Protein AF-A0A7S1RHQ0-F1 (afdb_monomer)

Nearest PDB structures (foldseek):
  5xkt-assembly1_B  TM=9.855E-01  e=8.338E-08  Klebsiella pneumoniae subsp. rhinoscleromatis SB3432
  4hi0-assembly1_F  TM=8.959E-01  e=2.430E-05  Helicobacter pylori 26695
  5l3s-assembly3_E  TM=4.925E-01  e=1.334E+00  Saccharolobus solfataricus P2
  1ng1-assembly1_A  TM=5.548E-01  e=2.196E+00  Thermus aquaticus
  9fia-assembly1_BC  TM=3.293E-01  e=6.340E+00  Toxoplasma gondii

Sequence (131 aa):
AGALPRLVRQHSHGHENGHGHGHSHEHLEHPGLYAERANPLWATRDWTSRAFTVGIGGPVGSGKTALTLKLCRALRERYSLAVVTNDIFTREDAEFLTRNSALAPERIRAVETGGCPHAAIREDITGNLLA

Foldseek 3Di:
DDDDDDDDDDDDDDDDDDDDDDDPDPPPPDPDDPVPDDDPPPVPDDCVLDPDDDDQDDDPPPCSLVVLLVCLVVPVVPDPAAEEAEAAPDCVSLVVSCVSCSDPSVRYHYDHPHPCSVCCVPVNVVSVVVD

pLDDT: mean 75.48, std 20.55, range [28.09, 98.19]

Mean predicted aligned error: 13.95 Å

Radius of gyration: 21.76 Å; Cα contacts (8 Å, |Δi|>4): 94; chains: 1; bounding box: 43×37×70 Å

Organism: Alexandrium catenella (NCBI:txid2925)

Solvent-accessible surface area (backbone atoms only — not comparable to full-atom values): 9002 Å² total; per-residue (Å²): 139,91,81,81,83,83,89,72,82,81,83,82,84,85,78,90,77,86,83,92,77,92,68,88,72,80,80,69,94,55,99,69,62,77,89,75,51,79,76,73,72,67,92,79,58,61,62,86,88,44,72,93,82,83,88,85,82,78,67,91,89,71,46,60,66,61,50,51,38,54,49,34,62,77,38,54,89,82,42,98,71,70,47,78,35,80,27,48,89,56,56,61,66,41,50,50,36,42,77,66,59,32,56,64,62,94,36,52,42,68,40,72,41,39,97,44,62,67,40,41,72,68,79,49,44,61,66,72,73,76,102

InterPro domains:
  IPR003495 CobW/HypB/UreG, nucleotide-binding domain [PF02492] (53-129)
  IPR004400 Urease accessory protein UreG [PTHR31715] (17-129)
  IPR027417 P-loop containing nucleoside triphosphate hydrolase [G3DSA:3.40.50.300] (49-131)
  IPR027417 P-loop containing nucleoside triphosphate hydrolase [SSF52540] (42-128)

Structure (mmCIF, N/CA/C/O backbone):
data_AF-A0A7S1RHQ0-F1
#
_entry.id   AF-A0A7S1RHQ0-F1
#
loop_
_atom_site.group_PDB
_atom_site.id
_atom_site.type_symbol
_atom_site.label_atom_id
_atom_site.label_alt_id
_atom_site.label_comp_id
_atom_site.label_asym_id
_atom_site.label_entity_id
_atom_site.label_seq_id
_atom_site.pdbx_PDB_ins_code
_atom_site.Cartn_x
_atom_site.Cartn_y
_atom_site.Cartn_z
_atom_site.occupancy
_atom_site.B_iso_or_equiv
_atom_site.auth_seq_id
_atom_site.auth_comp_id
_atom_site.auth_asym_id
_atom_site.auth_atom_id
_atom_site.pdbx_PDB_model_num
ATOM 1 N N . ALA A 1 1 ? -19.102 -5.637 -57.693 1.00 39.53 1 ALA A N 1
ATOM 2 C CA . ALA A 1 1 ? -18.663 -4.253 -57.413 1.00 39.53 1 ALA A CA 1
ATOM 3 C C . ALA A 1 1 ? -18.143 -4.236 -55.977 1.00 39.53 1 ALA A C 1
ATOM 5 O O . ALA A 1 1 ? -18.941 -4.386 -55.073 1.00 39.53 1 ALA A O 1
ATOM 6 N N . GLY A 1 2 ? -16.848 -4.295 -55.678 1.00 39.03 2 GLY A N 1
ATOM 7 C CA . GLY A 1 2 ? -15.740 -3.566 -56.291 1.00 39.03 2 GLY A CA 1
ATOM 8 C C . GLY A 1 2 ? -15.489 -2.276 -55.503 1.00 39.03 2 GLY A C 1
ATOM 9 O O . GLY A 1 2 ? -15.680 -1.203 -56.059 1.00 39.03 2 GLY A O 1
ATOM 10 N N . ALA A 1 3 ? -15.151 -2.375 -54.211 1.00 39.56 3 ALA A N 1
ATOM 11 C CA . ALA A 1 3 ? -14.797 -1.227 -53.373 1.00 39.56 3 ALA A CA 1
ATOM 12 C C . ALA A 1 3 ? -13.297 -1.281 -53.039 1.00 39.56 3 ALA A C 1
ATOM 14 O O . ALA A 1 3 ? -12.809 -2.246 -52.458 1.00 39.56 3 ALA A O 1
ATOM 15 N N . LEU A 1 4 ? -12.583 -0.252 -53.491 1.00 45.22 4 LEU A N 1
ATOM 16 C CA . LEU A 1 4 ? -11.135 -0.057 -53.406 1.00 45.22 4 LEU A CA 1
ATOM 17 C C . LEU A 1 4 ? -10.677 0.200 -51.956 1.00 45.22 4 LEU A C 1
ATOM 19 O O . LEU A 1 4 ? -11.374 0.917 -51.234 1.00 45.22 4 LEU A O 1
ATOM 23 N N . PRO A 1 5 ? -9.489 -0.264 -51.529 1.00 42.00 5 PRO A N 1
ATOM 24 C CA . PRO A 1 5 ? -8.907 0.183 -50.272 1.00 42.00 5 PRO A CA 1
ATOM 25 C C . PRO A 1 5 ? -8.325 1.599 -50.419 1.00 42.00 5 PRO A C 1
ATOM 27 O O . PRO A 1 5 ? -7.592 1.910 -51.360 1.00 42.00 5 PRO A O 1
ATOM 30 N N . ARG A 1 6 ? -8.663 2.471 -49.462 1.00 42.38 6 ARG A N 1
ATOM 31 C CA . ARG A 1 6 ? -8.089 3.813 -49.293 1.00 42.38 6 ARG A CA 1
ATOM 32 C C . ARG A 1 6 ? -6.589 3.694 -49.007 1.00 42.38 6 ARG A C 1
ATOM 34 O O . ARG A 1 6 ? -6.194 3.151 -47.981 1.00 42.38 6 ARG A O 1
ATOM 41 N N . LEU A 1 7 ? -5.771 4.251 -49.893 1.00 39.12 7 LEU A N 1
ATOM 42 C CA . LEU A 1 7 ? -4.338 4.445 -49.695 1.00 39.12 7 LEU A CA 1
ATOM 43 C C . LEU A 1 7 ? -4.120 5.497 -48.591 1.00 39.12 7 LEU A C 1
ATOM 45 O O . LEU A 1 7 ? -4.378 6.681 -48.809 1.00 39.12 7 LEU A O 1
ATOM 49 N N . VAL A 1 8 ? -3.654 5.084 -47.411 1.00 39.97 8 VAL A N 1
ATOM 50 C CA . VAL A 1 8 ? -3.133 6.002 -46.386 1.00 39.97 8 VAL A CA 1
ATOM 51 C C . VAL A 1 8 ? -1.616 5.860 -46.382 1.00 39.97 8 VAL A C 1
ATOM 53 O O . VAL A 1 8 ? -1.082 4.769 -46.209 1.00 39.97 8 VAL A O 1
ATOM 56 N N . ARG A 1 9 ? -0.933 6.973 -46.658 1.00 34.66 9 ARG A N 1
ATOM 57 C CA . ARG A 1 9 ? 0.526 7.080 -46.748 1.00 34.66 9 ARG A CA 1
ATOM 58 C C . ARG A 1 9 ? 1.202 6.527 -45.490 1.00 34.66 9 ARG A C 1
ATOM 60 O O . ARG A 1 9 ? 1.000 7.054 -44.400 1.00 34.66 9 ARG A O 1
ATOM 67 N N . GLN A 1 10 ? 2.064 5.529 -45.670 1.00 35.94 10 GLN A N 1
ATOM 68 C CA . GLN A 1 10 ? 3.116 5.207 -44.711 1.00 35.94 10 GLN A CA 1
ATOM 69 C C . GLN A 1 10 ? 4.097 6.384 -44.663 1.00 35.94 10 GLN A C 1
ATOM 71 O O . GLN A 1 10 ? 4.700 6.737 -45.675 1.00 35.94 10 GLN A O 1
ATOM 76 N N . HIS A 1 11 ? 4.253 7.002 -43.494 1.00 36.81 11 HIS A N 1
ATOM 77 C CA . HIS A 1 11 ? 5.368 7.903 -43.231 1.00 36.81 11 HIS A CA 1
ATOM 78 C C . HIS A 1 11 ? 6.518 7.078 -42.648 1.00 36.81 11 HIS A C 1
ATOM 80 O O . HIS A 1 11 ? 6.552 6.788 -41.456 1.00 36.81 11 HIS A O 1
ATOM 86 N N . SER A 1 12 ? 7.443 6.664 -43.514 1.00 31.06 12 SER A N 1
ATOM 87 C CA . SER A 1 12 ? 8.720 6.077 -43.117 1.00 31.06 12 SER A CA 1
ATOM 88 C C . SER A 1 12 ? 9.682 7.198 -42.716 1.00 31.06 12 SER A C 1
ATOM 90 O O . SER A 1 12 ? 10.196 7.912 -43.579 1.00 31.06 12 SER A O 1
ATOM 92 N N . HIS A 1 13 ? 9.938 7.361 -41.419 1.00 39.03 13 HIS A N 1
ATOM 93 C CA . HIS A 1 13 ? 11.086 8.133 -40.949 1.00 39.03 13 HIS A CA 1
ATOM 94 C C . HIS A 1 13 ? 12.275 7.183 -40.803 1.00 39.03 13 HIS A C 1
ATOM 96 O O . HIS A 1 13 ? 12.376 6.439 -39.831 1.00 39.03 13 HIS A O 1
ATOM 102 N N . GLY A 1 14 ? 13.142 7.171 -41.817 1.00 28.09 14 GLY A N 1
ATOM 103 C CA . GLY A 1 14 ? 14.427 6.486 -41.762 1.00 28.09 14 GLY A CA 1
ATOM 104 C C . GLY A 1 14 ? 15.422 7.315 -40.957 1.00 28.09 14 GLY A C 1
ATOM 105 O O . GLY A 1 14 ? 15.815 8.394 -41.391 1.00 28.09 14 GLY A O 1
ATOM 106 N N . HIS A 1 15 ? 15.830 6.801 -39.801 1.00 38.41 15 HIS A N 1
ATOM 107 C CA . HIS A 1 15 ? 17.069 7.202 -39.148 1.00 38.41 15 HIS A CA 1
ATOM 108 C C . HIS A 1 15 ? 18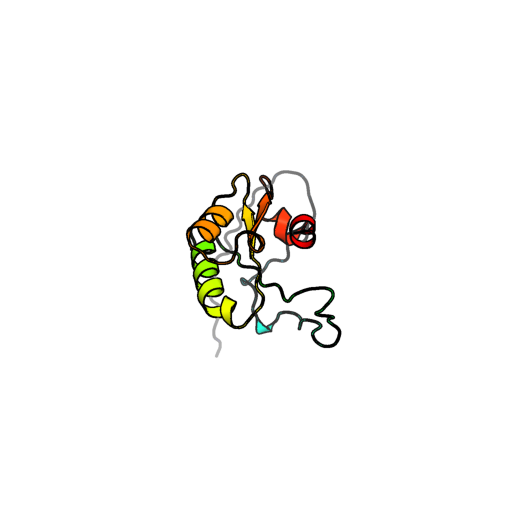.001 5.992 -39.151 1.00 38.41 15 HIS A C 1
ATOM 110 O O . HIS A 1 15 ? 17.870 5.082 -38.337 1.00 38.41 15 HIS A O 1
ATOM 116 N N . GLU A 1 16 ? 18.920 5.972 -40.114 1.00 38.72 16 GLU A N 1
ATOM 117 C CA . GLU A 1 16 ? 20.098 5.113 -40.069 1.00 38.72 16 GLU A CA 1
ATOM 118 C C . GLU A 1 16 ? 21.045 5.662 -39.000 1.00 38.72 16 GLU A C 1
ATOM 120 O O . GLU A 1 16 ? 21.452 6.817 -39.098 1.00 38.72 16 GLU A O 1
ATOM 125 N N . ASN A 1 17 ? 21.352 4.858 -37.976 1.00 36.62 17 ASN A N 1
ATOM 126 C CA . ASN A 1 17 ? 22.658 4.800 -37.307 1.00 36.62 17 ASN A CA 1
ATOM 127 C C . ASN A 1 17 ? 22.678 3.683 -36.242 1.00 36.62 17 ASN A C 1
ATOM 129 O O . ASN A 1 17 ? 21.970 3.760 -35.247 1.00 36.62 17 ASN A O 1
ATOM 133 N N . GLY A 1 18 ? 23.557 2.694 -36.447 1.00 41.47 18 GLY A N 1
ATOM 134 C CA . GLY A 1 18 ? 24.379 2.086 -35.390 1.00 41.47 18 GLY A CA 1
ATOM 135 C C . GLY A 1 18 ? 23.749 1.091 -34.401 1.00 41.47 18 GLY A C 1
ATOM 136 O O . GLY A 1 18 ? 23.117 1.484 -33.434 1.00 41.47 18 GLY A O 1
ATOM 137 N N . HIS A 1 19 ? 24.140 -0.180 -34.563 1.00 39.28 19 HIS A N 1
ATOM 138 C CA . HIS A 1 19 ? 24.199 -1.259 -33.556 1.00 39.28 19 HIS A CA 1
ATOM 139 C C . HIS A 1 19 ? 22.875 -1.908 -33.109 1.00 39.28 19 HIS A C 1
ATOM 141 O O . HIS A 1 19 ? 22.132 -1.417 -32.266 1.00 39.28 19 HIS A O 1
ATOM 147 N N . GLY A 1 20 ? 22.627 -3.099 -33.667 1.00 41.22 20 GLY A N 1
ATOM 148 C CA . GLY A 1 20 ? 21.494 -3.957 -33.341 1.00 41.22 20 GLY A CA 1
ATOM 149 C C . GLY A 1 20 ? 21.578 -4.547 -31.935 1.00 41.22 20 GLY A C 1
ATOM 150 O O . GLY A 1 20 ? 22.358 -5.463 -31.679 1.00 41.22 20 GLY A O 1
ATOM 151 N N . HIS A 1 21 ? 20.693 -4.078 -31.061 1.00 43.09 21 HIS A N 1
ATOM 152 C CA . HIS A 1 21 ? 20.259 -4.808 -29.879 1.00 43.09 21 HIS A CA 1
ATOM 153 C C . HIS A 1 21 ? 18.878 -5.403 -30.171 1.00 43.09 21 HIS A C 1
ATOM 155 O O . HIS A 1 21 ? 17.864 -4.709 -30.172 1.00 43.09 21 HIS A O 1
ATOM 161 N N . GLY A 1 22 ? 18.855 -6.695 -30.506 1.00 40.28 22 GLY A N 1
ATOM 162 C CA . GLY A 1 22 ? 17.625 -7.447 -30.733 1.00 40.28 22 GLY A CA 1
ATOM 163 C C . GLY A 1 22 ? 16.910 -7.718 -29.414 1.00 40.28 22 GLY A C 1
ATOM 164 O O . GLY A 1 22 ? 17.210 -8.697 -28.735 1.00 40.28 22 GLY A O 1
ATOM 165 N N . HIS A 1 23 ? 15.950 -6.869 -29.064 1.00 41.78 23 HIS A N 1
ATOM 166 C CA . HIS A 1 23 ? 14.950 -7.168 -28.046 1.00 41.78 23 HIS A CA 1
ATOM 167 C C . HIS A 1 23 ? 13.588 -7.233 -28.737 1.00 41.78 23 HIS A C 1
ATOM 169 O O . HIS A 1 23 ? 13.176 -6.274 -29.391 1.00 41.78 23 HIS A O 1
ATOM 175 N N . SER A 1 24 ? 12.888 -8.366 -28.628 1.00 43.59 24 SER A N 1
ATOM 176 C CA . SER A 1 24 ? 11.498 -8.449 -29.071 1.00 43.59 24 SER A CA 1
ATOM 177 C C . SER A 1 24 ? 10.644 -7.663 -28.079 1.00 43.59 24 SER A C 1
ATOM 179 O O . SER A 1 24 ? 10.286 -8.165 -27.015 1.00 43.59 24 SER A O 1
ATOM 181 N N . HIS A 1 25 ? 10.342 -6.410 -28.396 1.00 48.91 25 HIS A N 1
ATOM 182 C CA . HIS A 1 25 ? 9.267 -5.718 -27.706 1.00 48.91 25 HIS A CA 1
ATOM 183 C C . HIS A 1 25 ? 7.954 -6.327 -28.189 1.00 48.91 25 HIS A C 1
ATOM 185 O O . HIS A 1 25 ? 7.640 -6.260 -29.377 1.00 48.91 25 HIS A O 1
ATOM 191 N N . GLU A 1 26 ? 7.200 -6.948 -27.283 1.00 57.06 26 GLU A N 1
ATOM 192 C CA . GLU A 1 26 ? 5.805 -7.278 -27.552 1.00 57.06 26 GLU A CA 1
ATOM 193 C C . GLU A 1 26 ? 5.081 -5.948 -27.796 1.00 57.06 26 GLU A C 1
ATOM 195 O O . GLU A 1 26 ? 4.922 -5.130 -26.885 1.00 57.06 26 GLU A O 1
ATOM 200 N N . HIS A 1 27 ? 4.754 -5.666 -29.059 1.00 54.34 27 HIS A N 1
ATOM 201 C CA . HIS A 1 27 ? 4.012 -4.468 -29.421 1.00 54.34 27 HIS A CA 1
ATOM 202 C C . HIS A 1 27 ? 2.575 -4.662 -28.943 1.00 54.34 27 HIS A C 1
ATOM 204 O O . HIS A 1 27 ? 1.768 -5.327 -29.588 1.00 54.34 27 HIS A O 1
ATOM 210 N N . LEU A 1 28 ? 2.280 -4.141 -27.754 1.00 59.62 28 LEU A N 1
ATOM 211 C CA . LEU A 1 28 ? 0.941 -4.181 -27.190 1.00 59.62 28 LEU A CA 1
ATOM 212 C C . LEU A 1 28 ? 0.069 -3.169 -27.949 1.00 59.62 28 LEU A C 1
ATOM 214 O O . LEU A 1 28 ? 0.041 -1.988 -27.612 1.00 59.62 28 LEU A O 1
ATOM 218 N N . GLU A 1 29 ? -0.656 -3.645 -28.964 1.00 67.44 29 GLU A N 1
ATOM 219 C CA . GLU A 1 29 ? -1.652 -2.888 -29.755 1.00 67.44 29 GLU A CA 1
ATOM 220 C C . GLU A 1 29 ? -2.782 -2.294 -28.882 1.00 67.44 29 GLU A C 1
ATOM 222 O O . GLU A 1 29 ? -3.541 -1.424 -29.306 1.00 67.44 29 GLU A O 1
ATOM 227 N N . HIS A 1 30 ? -2.907 -2.761 -27.637 1.00 67.38 30 HIS A N 1
ATOM 228 C CA . HIS A 1 30 ? -3.893 -2.305 -26.667 1.00 67.38 30 HIS A CA 1
ATOM 229 C C . HIS A 1 30 ? -3.343 -2.380 -25.228 1.00 67.38 30 HIS A C 1
ATOM 231 O O . HIS A 1 30 ? -2.459 -3.192 -24.946 1.00 67.38 30 HIS A O 1
ATOM 237 N N . PRO A 1 31 ? -3.910 -1.640 -24.256 1.00 67.06 31 PRO A N 1
ATOM 238 C CA . PRO A 1 31 ? -3.482 -1.676 -22.847 1.00 67.06 31 PRO A CA 1
ATOM 239 C C . PRO A 1 31 ? -3.714 -3.022 -22.117 1.00 67.06 31 PRO A C 1
ATOM 241 O O . PRO A 1 31 ? -3.388 -3.143 -20.935 1.00 67.06 31 PRO A O 1
ATOM 244 N N . GLY A 1 32 ? -4.263 -4.031 -22.803 1.00 65.44 32 GLY A N 1
ATOM 245 C CA . GLY A 1 32 ? -4.534 -5.375 -22.292 1.00 65.44 32 GLY A CA 1
ATOM 246 C C . GLY A 1 32 ? -6.002 -5.537 -21.911 1.00 65.44 32 GLY A C 1
ATOM 247 O O . GLY A 1 32 ? -6.491 -4.840 -21.020 1.00 65.44 32 GLY A O 1
ATOM 248 N N . LEU A 1 33 ? -6.713 -6.468 -22.552 1.00 71.38 33 LEU A N 1
ATOM 249 C CA . LEU A 1 33 ? -8.102 -6.774 -22.213 1.00 71.38 33 LEU A CA 1
ATOM 250 C C . LEU A 1 33 ? -8.160 -7.710 -21.003 1.00 71.38 33 LEU A C 1
ATOM 252 O O . LEU A 1 33 ? -7.468 -8.722 -20.938 1.00 71.38 33 LEU A O 1
ATOM 256 N N . TYR A 1 34 ? -8.996 -7.376 -20.014 1.00 64.50 34 TYR A N 1
ATOM 257 C CA . TYR A 1 34 ? -9.141 -8.191 -18.799 1.00 64.50 34 TYR A CA 1
ATOM 258 C C . TYR A 1 34 ? -9.576 -9.628 -19.117 1.00 64.50 34 TYR A C 1
ATOM 260 O O . TYR A 1 34 ? -9.070 -10.565 -18.508 1.00 64.50 34 TYR A O 1
ATOM 268 N N . ALA A 1 35 ? -10.464 -9.789 -20.102 1.00 75.31 35 ALA A N 1
ATOM 269 C CA . ALA A 1 35 ? -10.997 -11.080 -20.531 1.00 75.31 35 ALA A CA 1
ATOM 270 C C . ALA A 1 35 ? -9.946 -12.007 -21.166 1.00 75.31 35 ALA A C 1
ATOM 272 O O . ALA A 1 35 ? -10.148 -13.215 -21.206 1.00 75.31 35 ALA A O 1
ATOM 273 N N . GLU A 1 36 ? -8.833 -11.451 -21.643 1.00 77.44 36 GLU A N 1
ATOM 274 C CA . GLU A 1 36 ? -7.770 -12.193 -22.329 1.00 77.44 36 GLU A CA 1
ATOM 275 C C . GLU A 1 36 ? -6.621 -12.568 -21.387 1.00 77.44 36 GLU A C 1
ATOM 277 O O . GLU A 1 36 ? -5.666 -13.235 -21.782 1.00 77.44 36 GLU A O 1
ATOM 282 N N . ARG A 1 37 ? -6.697 -12.156 -20.115 1.00 72.50 37 ARG A N 1
ATOM 283 C CA . ARG A 1 37 ? -5.694 -12.524 -19.117 1.00 72.50 37 ARG A CA 1
ATOM 284 C C . ARG A 1 37 ? -5.838 -14.000 -18.771 1.00 72.50 37 ARG A C 1
ATOM 286 O O . ARG A 1 37 ? -6.945 -14.491 -18.557 1.00 72.50 37 ARG A O 1
ATOM 293 N N . ALA A 1 38 ? -4.702 -14.689 -18.655 1.00 72.25 38 ALA A N 1
ATOM 294 C CA . ALA A 1 38 ? -4.670 -16.057 -18.158 1.00 72.25 38 ALA A CA 1
ATOM 295 C C . ALA A 1 38 ? -5.442 -16.147 -16.835 1.00 72.25 38 ALA A C 1
ATOM 297 O O . ALA A 1 38 ? -5.228 -15.344 -15.921 1.00 72.25 38 ALA A O 1
ATOM 298 N N . ASN A 1 39 ? -6.351 -17.120 -16.750 1.00 63.78 39 ASN A N 1
ATOM 299 C CA . ASN A 1 39 ? -7.123 -17.340 -15.538 1.00 63.78 39 ASN A CA 1
ATOM 300 C C . ASN A 1 39 ? -6.149 -17.594 -14.377 1.00 63.78 39 ASN A C 1
ATOM 302 O O . ASN A 1 39 ? -5.279 -18.463 -14.500 1.00 63.78 39 ASN A O 1
ATOM 306 N N . PRO A 1 40 ? -6.260 -16.863 -13.254 1.00 64.94 40 PRO A N 1
ATOM 307 C CA . PRO A 1 40 ? -5.420 -17.139 -12.102 1.00 64.94 40 PRO A CA 1
ATOM 308 C C . PRO A 1 40 ? -5.656 -18.585 -11.655 1.00 64.94 40 PRO A C 1
ATOM 310 O O . PRO A 1 40 ? -6.784 -19.072 -11.707 1.00 64.94 40 PRO A O 1
ATOM 313 N N . LEU A 1 41 ? -4.602 -19.271 -11.209 1.00 68.69 41 LEU A N 1
ATOM 314 C CA . LEU A 1 41 ? -4.672 -20.631 -10.660 1.00 68.69 41 LEU A CA 1
ATOM 315 C C . LEU A 1 41 ? -5.403 -20.618 -9.303 1.00 68.69 41 LEU A C 1
ATOM 317 O O . LEU A 1 41 ? -4.797 -20.784 -8.248 1.00 68.69 41 LEU A O 1
ATOM 321 N N . TRP A 1 42 ? -6.707 -20.346 -9.315 1.00 67.44 42 TRP A N 1
ATOM 322 C CA . TRP A 1 42 ? -7.544 -20.231 -8.121 1.00 67.44 42 TRP A CA 1
ATOM 323 C C . TRP A 1 42 ? -7.717 -21.582 -7.422 1.00 67.44 42 TRP A C 1
ATOM 325 O O . TRP A 1 42 ? -7.787 -21.627 -6.199 1.00 67.44 42 TRP A O 1
ATOM 335 N N . ALA A 1 43 ? -7.731 -22.676 -8.190 1.00 70.62 43 ALA A N 1
ATOM 336 C CA . ALA A 1 43 ? -8.023 -24.021 -7.696 1.00 70.62 43 ALA A CA 1
ATOM 337 C C . ALA A 1 43 ? -6.940 -24.594 -6.767 1.00 70.62 43 ALA A C 1
ATOM 339 O O . ALA A 1 43 ? -7.240 -25.438 -5.931 1.00 70.62 43 ALA A O 1
ATOM 340 N N . THR A 1 44 ? -5.690 -24.143 -6.897 1.00 74.44 44 THR A N 1
ATOM 341 C CA . THR A 1 44 ? -4.542 -24.684 -6.147 1.00 74.44 44 THR A CA 1
ATOM 342 C C . THR A 1 44 ? -3.869 -23.643 -5.256 1.00 74.44 44 THR A C 1
ATOM 344 O O . THR A 1 44 ? -2.766 -23.876 -4.765 1.00 74.44 44 THR A O 1
ATOM 347 N N . ARG A 1 45 ? -4.484 -22.468 -5.070 1.00 73.75 45 ARG A N 1
ATOM 348 C CA . ARG A 1 45 ? -3.886 -21.395 -4.275 1.00 73.75 45 ARG A CA 1
ATOM 349 C C . ARG A 1 45 ? -4.168 -21.597 -2.795 1.00 73.75 45 ARG A C 1
ATOM 351 O O . ARG A 1 45 ? -5.317 -21.581 -2.365 1.00 73.75 45 ARG A O 1
ATOM 358 N N . ASP A 1 46 ? -3.099 -21.717 -2.022 1.00 79.00 46 ASP A N 1
ATOM 359 C CA . ASP A 1 46 ? -3.170 -21.667 -0.572 1.00 79.00 46 ASP A CA 1
ATOM 360 C C . ASP A 1 46 ? -3.206 -20.205 -0.094 1.00 79.00 46 ASP A C 1
ATOM 362 O O . ASP A 1 46 ? -2.261 -19.435 -0.265 1.00 79.00 46 ASP A O 1
ATOM 366 N N . TRP A 1 47 ? -4.335 -19.815 0.493 1.00 76.25 47 TRP A N 1
ATOM 367 C CA . TRP A 1 47 ? -4.555 -18.466 1.014 1.00 76.25 47 TRP A CA 1
ATOM 368 C C . TRP A 1 47 ? -3.942 -18.248 2.400 1.00 76.25 47 TRP A C 1
ATOM 370 O O . TRP A 1 47 ? -3.866 -17.105 2.851 1.00 76.25 47 TRP A O 1
ATOM 380 N N . THR A 1 48 ? -3.502 -19.320 3.068 1.00 77.31 48 THR A N 1
ATOM 381 C CA . THR A 1 48 ? -2.844 -19.243 4.379 1.00 77.31 48 THR A CA 1
ATOM 382 C C . THR A 1 48 ? -1.367 -18.878 4.252 1.00 77.31 48 THR A C 1
ATOM 384 O O . THR A 1 48 ? -0.867 -18.100 5.060 1.00 77.31 48 THR A O 1
ATOM 387 N N . SER A 1 49 ? -0.691 -19.344 3.197 1.00 77.31 49 SER A N 1
ATOM 388 C CA . SER A 1 49 ? 0.679 -18.927 2.867 1.00 77.31 49 SER A CA 1
ATOM 389 C C . SER A 1 49 ? 0.757 -17.551 2.209 1.00 77.31 49 SER A C 1
ATOM 391 O O . SER A 1 49 ? 1.777 -16.872 2.341 1.00 77.31 49 SER A O 1
ATOM 393 N N . ARG A 1 50 ? -0.296 -17.107 1.503 1.00 75.38 50 ARG A N 1
ATOM 394 C CA . ARG A 1 50 ? -0.309 -15.782 0.874 1.00 75.38 50 ARG A CA 1
ATOM 395 C C . ARG A 1 50 ? -1.707 -15.185 0.716 1.00 75.38 50 ARG A C 1
ATOM 397 O O . ARG A 1 50 ? -2.548 -15.702 -0.020 1.00 75.38 50 ARG A O 1
ATOM 404 N N . ALA A 1 51 ? -1.884 -13.988 1.274 1.00 84.81 51 ALA A N 1
ATOM 405 C CA . ALA A 1 51 ? -3.097 -13.198 1.100 1.00 84.81 51 ALA A CA 1
ATOM 406 C C . ALA A 1 51 ? -3.382 -12.850 -0.376 1.00 84.81 51 ALA A C 1
ATOM 408 O O . ALA A 1 51 ? -2.482 -12.725 -1.220 1.00 84.81 51 ALA A O 1
ATOM 409 N N . PHE A 1 52 ? -4.663 -12.646 -0.685 1.00 87.06 52 PHE A N 1
ATOM 410 C CA . PHE A 1 52 ? -5.077 -12.068 -1.959 1.00 87.06 52 PHE A CA 1
ATOM 411 C C . PHE A 1 52 ? -4.535 -10.637 -2.082 1.00 87.06 52 PHE A C 1
ATOM 413 O O . PHE A 1 52 ? -4.741 -9.814 -1.194 1.00 87.06 52 PHE A O 1
ATOM 420 N N . THR A 1 53 ? -3.817 -10.345 -3.170 1.00 88.38 53 THR A N 1
ATOM 421 C CA . THR A 1 53 ? -3.126 -9.062 -3.369 1.00 88.38 53 THR A CA 1
ATOM 422 C C . THR A 1 53 ? -3.720 -8.326 -4.561 1.00 88.38 53 THR A C 1
ATOM 424 O O . THR A 1 53 ? -3.882 -8.914 -5.630 1.00 88.38 53 THR A O 1
ATOM 427 N N . VAL A 1 54 ? -3.984 -7.031 -4.400 1.00 90.69 54 VAL A N 1
ATOM 428 C CA . VAL A 1 54 ? -4.441 -6.144 -5.476 1.00 90.69 54 VAL A CA 1
ATOM 429 C C . VAL A 1 54 ? -3.412 -5.036 -5.663 1.00 90.69 54 VAL A C 1
ATOM 431 O O . VAL A 1 54 ? -3.142 -4.283 -4.732 1.00 90.69 54 VAL A O 1
ATOM 434 N N . GLY A 1 55 ? -2.836 -4.937 -6.862 1.00 91.69 55 GLY A N 1
ATOM 435 C CA . GLY A 1 55 ? -1.925 -3.851 -7.223 1.00 91.69 55 GLY A CA 1
ATOM 436 C C . GLY A 1 55 ? -2.689 -2.645 -7.768 1.00 91.69 55 GLY A C 1
ATOM 437 O O . GLY A 1 55 ? -3.473 -2.788 -8.705 1.00 91.69 55 GLY A O 1
ATOM 438 N N . ILE A 1 56 ? -2.445 -1.457 -7.210 1.00 92.12 56 ILE A N 1
ATOM 439 C CA . ILE A 1 56 ? -3.030 -0.193 -7.680 1.00 92.12 56 ILE A CA 1
ATOM 440 C C . ILE A 1 56 ? -1.937 0.606 -8.395 1.00 92.12 56 ILE A C 1
ATOM 442 O O . ILE A 1 56 ? -1.101 1.244 -7.762 1.00 92.12 56 ILE A O 1
ATOM 446 N N . GLY A 1 57 ? -1.940 0.550 -9.728 1.00 89.81 57 GLY A N 1
ATOM 447 C CA . GLY A 1 57 ? -1.001 1.269 -10.594 1.00 89.81 57 GLY A CA 1
ATOM 448 C C . GLY A 1 57 ? -1.654 2.429 -11.350 1.00 89.81 57 GLY A C 1
ATOM 449 O O . GLY A 1 57 ? -2.875 2.496 -11.473 1.00 89.81 57 GLY A O 1
ATOM 450 N N . GLY A 1 58 ? -0.836 3.352 -11.860 1.00 88.69 58 GLY A N 1
ATOM 451 C CA . GLY A 1 58 ? -1.293 4.512 -12.635 1.00 88.69 58 GLY A CA 1
ATOM 452 C C . GLY A 1 58 ? -0.325 5.704 -12.573 1.00 88.69 58 GLY A C 1
ATOM 453 O O . GLY A 1 58 ? 0.570 5.709 -11.718 1.00 88.69 58 GLY A O 1
ATOM 454 N N . PRO A 1 59 ? -0.498 6.723 -13.440 1.00 87.19 59 PRO A N 1
ATOM 455 C CA . PRO A 1 59 ? 0.364 7.907 -13.485 1.00 87.19 59 PRO A CA 1
ATOM 456 C C . PRO A 1 59 ? 0.474 8.652 -12.145 1.00 87.19 59 PRO A C 1
ATOM 458 O O . PRO A 1 59 ? -0.365 8.511 -11.247 1.00 87.19 59 PRO A O 1
ATOM 461 N N . VAL A 1 60 ? 1.516 9.469 -11.990 1.00 86.94 60 VAL A N 1
ATOM 462 C CA . VAL A 1 60 ? 1.651 10.371 -10.833 1.00 86.94 60 VAL A CA 1
ATOM 463 C C . VAL A 1 60 ? 0.459 11.336 -10.807 1.00 86.94 60 VAL A C 1
ATOM 465 O O . VAL A 1 60 ? 0.034 11.829 -11.847 1.00 86.94 60 VAL A O 1
ATOM 468 N N . GLY A 1 61 ? -0.131 11.551 -9.628 1.00 87.19 61 GLY A N 1
ATOM 469 C CA . GLY A 1 61 ? -1.296 12.430 -9.464 1.00 87.19 61 GLY A CA 1
ATOM 470 C C . GLY A 1 61 ? -2.656 11.832 -9.856 1.00 87.19 61 GLY A C 1
ATOM 471 O O . GLY A 1 61 ? -3.675 12.477 -9.638 1.00 87.19 61 GLY A O 1
ATOM 472 N N . SER A 1 62 ? -2.733 10.585 -10.344 1.00 93.94 62 SER A N 1
ATOM 473 C CA . SER A 1 62 ? -4.008 9.959 -10.753 1.00 93.94 62 SER A CA 1
ATOM 474 C C . SER A 1 62 ? -4.938 9.552 -9.594 1.00 93.94 62 SER A C 1
ATOM 476 O O . SER A 1 62 ? -5.961 8.909 -9.817 1.00 93.94 62 SER A O 1
ATOM 478 N N . GLY A 1 63 ? -4.571 9.861 -8.346 1.00 94.56 63 GLY A N 1
ATOM 479 C CA . GLY A 1 63 ? -5.389 9.573 -7.165 1.00 94.56 63 GLY A CA 1
ATOM 480 C C . GLY A 1 63 ? -5.280 8.149 -6.608 1.00 94.56 63 GLY A C 1
ATOM 481 O O . GLY A 1 63 ? -6.179 7.732 -5.881 1.00 94.56 63 GLY A O 1
ATOM 482 N N . LYS A 1 64 ? -4.199 7.407 -6.896 1.00 95.94 64 LYS A N 1
ATOM 483 C CA . LYS A 1 64 ? -3.972 6.040 -6.371 1.00 95.94 64 LYS A CA 1
ATOM 484 C C . LYS A 1 64 ? -4.132 5.968 -4.849 1.00 95.94 64 LYS A C 1
ATOM 486 O O . LYS A 1 64 ? -4.953 5.206 -4.353 1.00 95.94 64 LYS A O 1
ATOM 491 N N . THR A 1 65 ? -3.433 6.830 -4.119 1.00 95.69 65 THR A N 1
ATOM 492 C CA . THR A 1 65 ? -3.460 6.889 -2.649 1.00 95.69 65 THR A CA 1
ATOM 493 C C . THR A 1 65 ? -4.847 7.252 -2.113 1.00 95.69 65 THR A C 1
ATOM 495 O O . THR A 1 65 ? -5.318 6.673 -1.133 1.00 95.69 65 THR A O 1
ATOM 498 N N . ALA A 1 66 ? -5.563 8.147 -2.802 1.00 96.88 66 ALA A N 1
ATOM 499 C CA . ALA A 1 66 ? -6.936 8.509 -2.454 1.00 96.88 66 ALA A CA 1
ATOM 500 C C . ALA A 1 66 ? -7.922 7.347 -2.673 1.00 96.88 66 ALA A C 1
ATOM 502 O O . ALA A 1 66 ? -8.829 7.143 -1.861 1.00 96.88 66 ALA A O 1
ATOM 503 N N . LEU A 1 67 ? -7.743 6.566 -3.743 1.00 97.69 67 LEU A N 1
ATOM 504 C CA . LEU A 1 67 ? -8.506 5.341 -3.979 1.00 97.69 67 LEU A CA 1
ATOM 505 C C . LEU A 1 67 ? -8.222 4.307 -2.883 1.00 97.69 67 LEU A C 1
ATOM 507 O O . LEU A 1 67 ? -9.168 3.780 -2.298 1.00 97.69 67 LEU A O 1
ATOM 511 N N . THR A 1 68 ? -6.948 4.076 -2.555 1.00 97.62 68 THR A N 1
ATOM 512 C CA . THR A 1 68 ? -6.537 3.168 -1.475 1.00 97.62 68 THR A CA 1
ATOM 513 C C . THR A 1 68 ? -7.206 3.538 -0.153 1.00 97.62 68 THR A C 1
ATOM 515 O O . THR A 1 68 ? -7.800 2.678 0.494 1.00 97.62 68 THR A O 1
ATOM 518 N N . LEU A 1 69 ? -7.216 4.825 0.216 1.00 98.19 69 LEU A N 1
ATOM 519 C CA . LEU A 1 69 ? -7.897 5.303 1.422 1.00 98.19 69 LEU A CA 1
ATOM 520 C C . LEU A 1 69 ? -9.394 4.945 1.431 1.00 98.19 69 LEU A C 1
ATOM 522 O O . LEU A 1 69 ? -9.908 4.451 2.439 1.00 98.19 69 LEU A O 1
ATOM 526 N N . LYS A 1 70 ? -10.099 5.192 0.319 1.00 98.12 70 LYS A N 1
ATOM 527 C CA . LYS A 1 70 ? -11.534 4.891 0.198 1.00 98.12 70 LYS A CA 1
ATOM 528 C C . LYS A 1 70 ? -11.807 3.390 0.299 1.00 98.12 70 LYS A C 1
ATOM 530 O O . LYS A 1 70 ? -12.733 2.999 1.007 1.00 98.12 70 LYS A O 1
ATOM 535 N N . LEU A 1 71 ? -10.989 2.564 -0.354 1.00 97.88 71 LEU A N 1
ATOM 536 C CA . LEU A 1 71 ? -11.104 1.106 -0.295 1.00 97.88 71 LEU A CA 1
ATOM 537 C C . LEU A 1 71 ? -10.867 0.579 1.122 1.00 97.88 71 LEU A C 1
ATOM 539 O O . LEU A 1 71 ? -11.690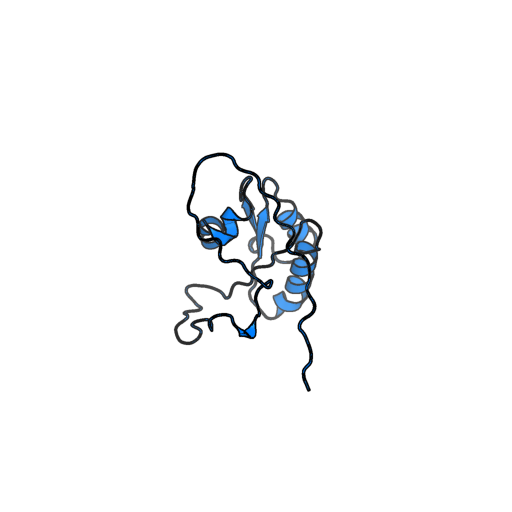 -0.184 1.623 1.00 97.88 71 LEU A O 1
ATOM 543 N N . CYS A 1 72 ? -9.811 1.037 1.802 1.00 97.81 72 CYS A N 1
ATOM 544 C CA . CYS A 1 72 ? -9.543 0.650 3.188 1.00 97.81 72 CYS A CA 1
ATOM 545 C C . CYS A 1 72 ? -10.736 0.966 4.093 1.00 97.81 72 CYS A C 1
ATOM 547 O O . CYS A 1 72 ? -11.199 0.094 4.821 1.00 97.81 72 CYS A O 1
ATOM 549 N N . ARG A 1 73 ? -11.295 2.179 4.011 1.00 97.44 73 ARG A N 1
ATOM 550 C CA . ARG A 1 73 ? -12.459 2.562 4.825 1.00 97.44 73 ARG A CA 1
ATOM 551 C C . ARG A 1 73 ? -13.695 1.714 4.532 1.00 97.44 73 ARG A C 1
ATOM 553 O O . ARG A 1 73 ? -14.393 1.347 5.467 1.00 97.44 73 ARG A O 1
ATOM 560 N N . ALA A 1 74 ? -13.946 1.388 3.267 1.00 97.88 74 ALA A N 1
ATOM 561 C CA . ALA A 1 74 ? -15.108 0.597 2.872 1.00 97.88 74 ALA A CA 1
ATOM 562 C C . ALA A 1 74 ? -15.005 -0.887 3.272 1.00 97.88 74 ALA A C 1
ATOM 564 O O . ALA A 1 74 ? -16.029 -1.549 3.439 1.00 97.88 74 ALA A O 1
ATOM 565 N N . LEU A 1 75 ? -13.786 -1.424 3.390 1.00 97.06 75 LEU A N 1
ATOM 566 C CA . LEU A 1 75 ? -13.557 -2.869 3.476 1.00 97.06 75 LEU A CA 1
ATOM 567 C C . LEU A 1 75 ? -12.972 -3.341 4.816 1.00 97.06 75 LEU A C 1
ATOM 569 O O . LEU A 1 75 ? -13.143 -4.511 5.158 1.00 97.06 75 LEU A O 1
ATOM 573 N N . ARG A 1 76 ? -12.319 -2.466 5.593 1.00 96.19 76 ARG A N 1
ATOM 574 C CA . ARG A 1 76 ? -11.588 -2.845 6.823 1.00 96.19 76 ARG A CA 1
ATOM 575 C C . ARG A 1 76 ? -12.436 -3.478 7.925 1.00 96.19 76 ARG A C 1
ATOM 577 O O . ARG A 1 76 ? -11.884 -4.125 8.801 1.00 96.19 76 ARG A O 1
ATOM 584 N N . GLU A 1 77 ? -13.752 -3.271 7.908 1.00 96.44 77 GLU A N 1
ATOM 585 C CA . GLU A 1 77 ? -14.669 -3.874 8.888 1.00 96.44 77 GLU A CA 1
ATOM 586 C C . GLU A 1 77 ? -15.030 -5.321 8.535 1.00 96.44 77 GLU A C 1
ATOM 588 O O . GLU A 1 77 ? -15.444 -6.086 9.400 1.00 96.44 77 GLU A O 1
ATOM 593 N N . ARG A 1 78 ? -14.881 -5.704 7.261 1.00 96.25 78 ARG A N 1
ATOM 594 C CA . ARG A 1 78 ? -15.281 -7.020 6.739 1.00 96.25 78 ARG A CA 1
ATOM 595 C C . ARG A 1 78 ? -14.093 -7.927 6.445 1.00 96.25 78 ARG A C 1
ATOM 597 O O . ARG A 1 78 ? -14.249 -9.143 6.428 1.00 96.25 78 ARG A O 1
ATOM 604 N N . TYR A 1 79 ? -12.922 -7.345 6.195 1.00 94.06 79 TYR A N 1
ATOM 605 C CA . TYR A 1 79 ? -11.726 -8.065 5.775 1.00 94.06 79 TYR A CA 1
ATOM 606 C C . TYR A 1 79 ? -10.512 -7.653 6.610 1.00 94.06 79 TYR A C 1
ATOM 608 O O . TYR A 1 79 ? -10.345 -6.482 6.951 1.00 94.06 79 TYR A O 1
ATOM 616 N N . SER A 1 80 ? -9.618 -8.608 6.881 1.00 92.94 80 SER A N 1
ATOM 617 C CA . SER A 1 80 ? -8.286 -8.299 7.409 1.00 92.94 80 SER A CA 1
ATOM 618 C C . SER A 1 80 ? -7.434 -7.725 6.280 1.00 92.94 80 SER A C 1
ATOM 620 O O . SER A 1 80 ? -7.034 -8.449 5.371 1.00 92.94 80 SER A O 1
ATOM 622 N N . LEU A 1 81 ? -7.193 -6.414 6.321 1.00 95.00 81 LEU A N 1
ATOM 623 C CA . LEU A 1 81 ? -6.466 -5.682 5.284 1.00 95.00 81 LEU A CA 1
ATOM 624 C C . LEU A 1 81 ? -5.100 -5.207 5.780 1.00 95.00 81 LEU A C 1
ATOM 626 O O . LEU A 1 81 ? -4.911 -4.948 6.973 1.00 95.00 81 LEU A O 1
ATOM 630 N N . ALA A 1 82 ? -4.186 -5.053 4.830 1.00 95.38 82 ALA A N 1
ATOM 631 C CA . ALA A 1 82 ? -2.917 -4.355 4.966 1.00 95.38 82 ALA A CA 1
ATOM 632 C C . ALA A 1 82 ? -2.622 -3.603 3.659 1.00 95.38 82 ALA A C 1
ATOM 634 O O . ALA A 1 82 ? -3.140 -3.970 2.599 1.00 95.38 82 ALA A O 1
ATOM 635 N N . VAL A 1 83 ? -1.821 -2.543 3.740 1.00 96.06 83 VAL A N 1
ATOM 636 C CA . VAL A 1 83 ? -1.392 -1.748 2.585 1.00 96.06 83 VAL A CA 1
ATOM 637 C C . VAL A 1 83 ? 0.125 -1.695 2.549 1.00 96.06 83 VAL A C 1
ATOM 639 O O . VAL A 1 83 ? 0.757 -1.344 3.543 1.00 96.06 83 VAL A O 1
ATOM 642 N N . VAL A 1 84 ? 0.684 -1.982 1.376 1.00 94.06 84 VAL A N 1
ATOM 643 C CA . VAL A 1 84 ? 2.090 -1.733 1.062 1.00 94.06 84 VAL A CA 1
ATOM 644 C C . VAL A 1 84 ? 2.151 -0.577 0.067 1.00 94.06 84 VAL A C 1
ATOM 646 O O . VAL A 1 84 ? 1.537 -0.658 -0.999 1.00 94.06 84 VAL A O 1
ATOM 649 N N . THR A 1 85 ? 2.827 0.516 0.425 1.00 92.88 85 THR A N 1
ATOM 650 C CA . THR A 1 85 ? 3.075 1.648 -0.481 1.00 92.88 85 THR A CA 1
ATOM 651 C C . THR A 1 85 ? 4.475 1.533 -1.057 1.00 92.88 85 THR A C 1
ATOM 653 O O . THR A 1 85 ? 5.413 1.171 -0.354 1.00 92.88 85 THR A O 1
ATOM 656 N N . ASN A 1 86 ? 4.599 1.810 -2.350 1.00 88.38 86 ASN A N 1
ATOM 657 C CA . ASN A 1 86 ? 5.867 1.804 -3.065 1.00 88.38 86 ASN A CA 1
ATOM 658 C C . ASN A 1 86 ? 6.221 3.255 -3.377 1.00 88.38 86 ASN A C 1
ATOM 660 O O . ASN A 1 86 ? 5.725 3.816 -4.356 1.00 88.38 86 ASN A O 1
ATOM 664 N N . ASP A 1 87 ? 7.032 3.854 -2.513 1.00 81.56 87 ASP A N 1
ATOM 665 C CA . ASP A 1 87 ? 7.482 5.234 -2.643 1.00 81.56 87 ASP A CA 1
ATOM 666 C C . ASP A 1 87 ? 8.943 5.245 -3.128 1.00 81.56 87 ASP A C 1
ATOM 668 O O . ASP A 1 87 ? 9.760 4.417 -2.730 1.00 81.56 87 ASP A O 1
ATOM 672 N N . ILE A 1 88 ? 9.290 6.170 -4.027 1.00 76.12 88 ILE A N 1
ATOM 673 C CA . ILE A 1 88 ? 10.605 6.172 -4.697 1.00 76.12 88 ILE A CA 1
ATOM 674 C C . ILE A 1 88 ? 11.719 6.563 -3.711 1.00 76.12 88 ILE A C 1
ATOM 676 O O . ILE A 1 88 ? 12.722 5.861 -3.609 1.00 76.12 88 ILE A O 1
ATOM 680 N N . PHE A 1 89 ? 11.528 7.665 -2.978 1.00 73.00 89 PHE A N 1
ATOM 681 C CA . PHE A 1 89 ? 12.475 8.198 -1.980 1.00 73.00 89 PHE A CA 1
ATOM 682 C C . PHE A 1 89 ? 11.772 8.849 -0.779 1.00 73.00 89 PHE A C 1
ATOM 684 O O . PHE A 1 89 ? 12.377 9.610 -0.027 1.00 73.00 89 PHE A O 1
ATOM 691 N N . THR A 1 90 ? 10.468 8.634 -0.641 1.00 79.88 90 THR A N 1
ATOM 692 C CA . THR A 1 90 ? 9.643 9.265 0.391 1.00 79.88 90 THR A CA 1
ATOM 693 C C . THR A 1 90 ? 8.846 8.198 1.129 1.00 79.88 90 THR A C 1
ATOM 695 O O . THR A 1 90 ? 8.955 7.013 0.836 1.00 79.88 90 THR A O 1
ATOM 698 N N . ARG A 1 91 ? 8.069 8.602 2.133 1.00 86.12 91 ARG A N 1
ATOM 699 C CA . ARG A 1 91 ? 7.091 7.738 2.819 1.00 86.12 91 ARG A CA 1
ATOM 700 C C . ARG A 1 91 ? 5.718 8.400 2.867 1.00 86.12 91 ARG A C 1
ATOM 702 O O . ARG A 1 91 ? 4.893 8.105 3.732 1.00 86.12 91 ARG A O 1
ATOM 709 N N . GLU A 1 92 ? 5.505 9.347 1.958 1.00 90.12 92 GLU A N 1
ATOM 710 C CA . GLU A 1 92 ? 4.388 10.282 2.001 1.00 90.12 92 GLU A CA 1
ATOM 711 C C . GLU A 1 92 ? 3.048 9.560 1.849 1.00 90.12 92 GLU A C 1
ATOM 713 O O . GLU A 1 92 ? 2.104 9.888 2.571 1.00 90.1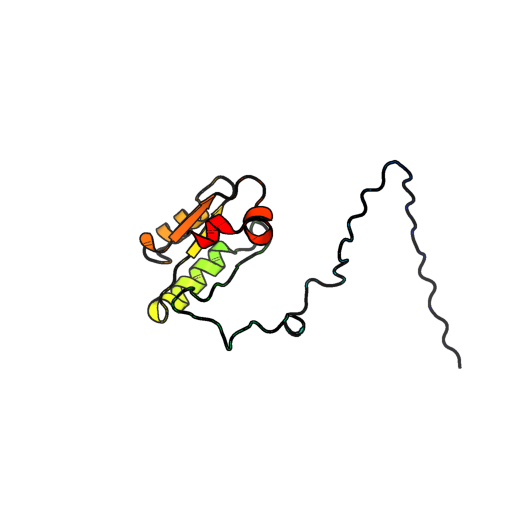2 92 GLU A O 1
ATOM 718 N N . ASP A 1 93 ? 2.973 8.528 1.001 1.00 92.31 93 ASP A N 1
ATOM 719 C CA . ASP A 1 93 ? 1.753 7.740 0.831 1.00 92.31 93 ASP A CA 1
ATOM 720 C C . ASP A 1 93 ? 1.398 6.974 2.117 1.00 92.31 93 ASP A C 1
ATOM 722 O O . ASP A 1 93 ? 0.249 7.016 2.573 1.00 92.31 93 ASP A O 1
ATOM 726 N N . ALA A 1 94 ? 2.374 6.322 2.759 1.00 93.56 94 ALA A N 1
ATOM 727 C CA . ALA A 1 94 ? 2.151 5.613 4.022 1.00 93.56 94 ALA A CA 1
ATOM 728 C C . ALA A 1 94 ? 1.757 6.568 5.164 1.00 93.56 94 ALA A C 1
ATOM 730 O O . ALA A 1 94 ? 0.819 6.292 5.923 1.00 93.56 94 ALA A O 1
ATOM 731 N N . GLU A 1 95 ? 2.426 7.716 5.274 1.00 94.81 95 GLU A N 1
ATOM 732 C CA . GLU A 1 95 ? 2.111 8.745 6.266 1.00 94.81 95 GLU A CA 1
ATOM 733 C C . GLU A 1 95 ? 0.739 9.374 6.023 1.00 94.81 95 GLU A C 1
ATOM 735 O O . GLU A 1 95 ? -0.016 9.617 6.967 1.00 94.81 95 GLU A O 1
ATOM 740 N N . PHE A 1 96 ? 0.382 9.629 4.764 1.00 96.25 96 PHE A N 1
ATOM 741 C CA . PHE A 1 96 ? -0.936 10.121 4.387 1.00 96.25 96 PHE A CA 1
ATOM 742 C C . PHE A 1 96 ? -2.025 9.138 4.824 1.00 96.25 96 PHE A C 1
ATOM 744 O O . PHE A 1 96 ? -2.993 9.544 5.473 1.00 96.25 96 PHE A O 1
ATOM 751 N N . LEU A 1 97 ? -1.869 7.847 4.522 1.00 97.12 97 LEU A N 1
ATOM 752 C CA . LEU A 1 97 ? -2.844 6.821 4.896 1.00 97.12 97 LEU A CA 1
ATOM 753 C C . LEU A 1 97 ? -2.961 6.662 6.416 1.00 97.12 97 LEU A C 1
ATOM 755 O O . LEU A 1 97 ? -4.077 6.549 6.932 1.00 97.12 97 LEU A O 1
ATOM 759 N N . THR A 1 98 ? -1.835 6.718 7.126 1.00 96.56 98 THR A N 1
ATOM 760 C CA . THR A 1 98 ? -1.794 6.641 8.592 1.00 96.56 98 THR A CA 1
ATOM 761 C C . THR A 1 98 ? -2.498 7.842 9.225 1.00 96.56 98 THR A C 1
ATOM 763 O O . THR A 1 98 ? -3.422 7.667 10.019 1.00 96.56 98 THR A O 1
ATOM 766 N N . ARG A 1 99 ? -2.158 9.072 8.806 1.00 97.31 99 ARG A N 1
ATOM 767 C CA . ARG A 1 99 ? -2.796 10.309 9.301 1.00 97.31 99 ARG A CA 1
ATOM 768 C C . ARG A 1 99 ? -4.298 10.346 9.026 1.00 97.31 99 ARG A C 1
ATOM 770 O O . ARG A 1 99 ? -5.065 10.838 9.845 1.00 97.31 99 ARG A O 1
ATOM 777 N N . ASN A 1 100 ? -4.733 9.783 7.900 1.00 97.69 100 ASN A N 1
ATOM 778 C CA . ASN A 1 10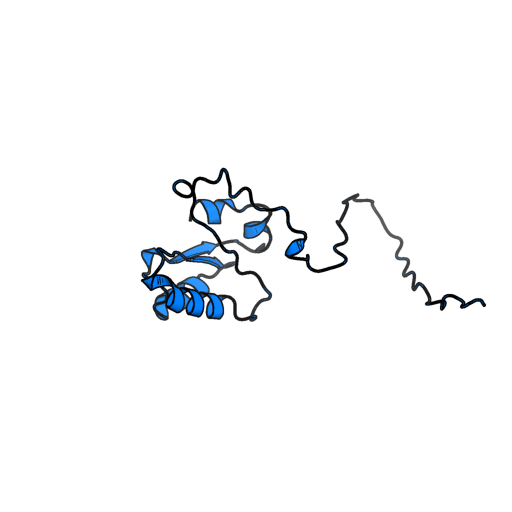0 ? -6.148 9.701 7.538 1.00 97.69 100 ASN A CA 1
ATOM 779 C C . ASN A 1 100 ? -6.877 8.498 8.157 1.00 97.69 100 ASN A C 1
ATOM 781 O O . ASN A 1 100 ? -8.038 8.244 7.805 1.00 97.69 100 ASN A O 1
ATOM 785 N N . SER A 1 101 ? -6.223 7.766 9.067 1.00 96.56 101 SER A N 1
ATOM 786 C CA . SER A 1 101 ? -6.777 6.587 9.734 1.00 96.56 101 SER A CA 1
ATOM 787 C C . SER A 1 101 ? -7.347 5.585 8.728 1.00 96.56 101 SER A C 1
ATOM 789 O O . SER A 1 101 ? -8.485 5.135 8.876 1.00 96.56 101 SER A O 1
ATOM 791 N N . ALA A 1 102 ? -6.603 5.283 7.656 1.00 97.12 102 ALA A N 1
ATOM 792 C CA . ALA A 1 102 ? -7.011 4.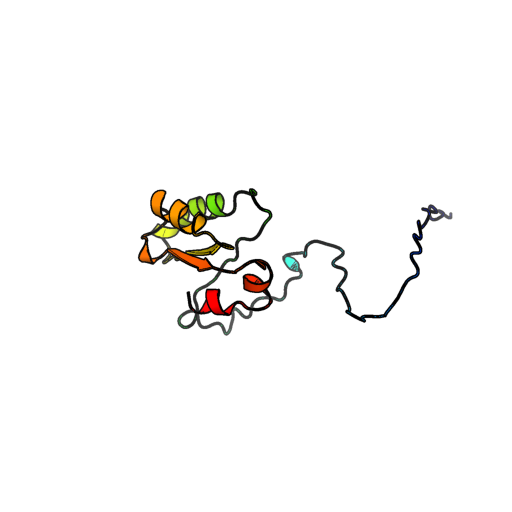281 6.672 1.00 97.12 102 ALA A CA 1
ATOM 793 C C . ALA A 1 102 ? -7.135 2.901 7.341 1.00 97.12 102 ALA A C 1
ATOM 795 O O . ALA A 1 102 ? -8.196 2.275 7.288 1.00 97.12 102 ALA A O 1
ATOM 796 N N . LEU A 1 103 ? -6.069 2.489 8.031 1.00 97.00 103 LEU A N 1
ATOM 797 C CA . LEU A 1 103 ? -5.936 1.283 8.848 1.00 97.00 103 LEU A CA 1
ATOM 798 C C . LEU A 1 103 ? -5.109 1.621 10.102 1.00 97.00 103 LEU A C 1
ATOM 800 O O . LEU A 1 103 ? -4.598 2.735 10.219 1.00 97.00 103 LEU A O 1
ATOM 804 N N . ALA A 1 104 ? -4.975 0.665 11.024 1.00 96.50 104 ALA A N 1
ATOM 805 C CA . ALA A 1 104 ? -4.006 0.775 12.113 1.00 96.50 104 ALA A CA 1
ATOM 806 C C . ALA A 1 104 ? -2.573 0.900 11.542 1.00 96.50 104 ALA A C 1
ATOM 808 O O . ALA A 1 104 ? -2.301 0.264 10.516 1.00 96.50 104 ALA A O 1
ATOM 809 N N . PRO A 1 105 ? -1.671 1.691 12.155 1.00 95.12 105 PRO A N 1
ATOM 810 C CA . PRO A 1 105 ? -0.333 1.949 11.612 1.00 95.12 105 PRO A CA 1
ATOM 811 C C . PRO A 1 105 ? 0.469 0.678 11.311 1.00 95.12 105 PRO A C 1
ATOM 813 O O . PRO A 1 105 ? 1.161 0.610 10.302 1.00 95.12 105 PRO A O 1
ATOM 816 N N . GLU A 1 106 ? 0.308 -0.370 12.120 1.00 94.88 106 GLU A N 1
ATOM 817 C CA . GLU A 1 106 ? 1.022 -1.646 11.973 1.00 94.88 106 GLU A CA 1
ATOM 818 C C . GLU A 1 106 ? 0.597 -2.424 10.714 1.00 94.88 106 GLU A C 1
ATOM 820 O O . GLU A 1 106 ? 1.237 -3.400 10.333 1.00 94.88 106 GLU A O 1
ATOM 825 N N . ARG A 1 107 ? -0.493 -2.000 10.060 1.00 95.88 107 ARG A N 1
ATOM 826 C CA . ARG A 1 107 ? -1.024 -2.579 8.817 1.00 95.88 107 ARG A CA 1
ATOM 827 C C . ARG A 1 107 ? -0.652 -1.768 7.574 1.00 95.88 107 ARG A C 1
ATOM 829 O O . ARG A 1 107 ? -1.148 -2.077 6.490 1.00 95.88 107 ARG A O 1
ATOM 836 N N . ILE A 1 108 ? 0.160 -0.720 7.716 1.00 95.69 108 ILE A N 1
ATOM 837 C CA . ILE A 1 108 ? 0.599 0.140 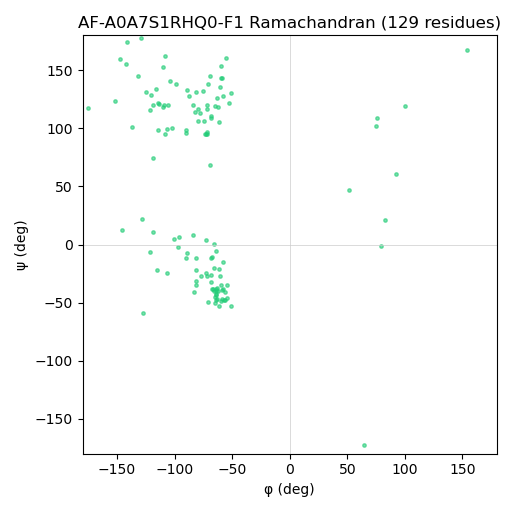6.615 1.00 95.69 108 ILE A CA 1
ATOM 838 C C . ILE A 1 108 ? 2.126 0.102 6.566 1.00 95.69 108 ILE A C 1
ATOM 840 O O . ILE A 1 108 ? 2.797 0.566 7.485 1.00 95.69 108 ILE A O 1
ATOM 844 N N . ARG A 1 109 ? 2.685 -0.432 5.478 1.00 92.31 109 ARG A N 1
ATOM 845 C CA . ARG A 1 109 ? 4.134 -0.541 5.291 1.00 92.31 109 ARG A CA 1
ATOM 846 C C . ARG A 1 109 ? 4.581 0.216 4.050 1.00 92.31 109 ARG A C 1
ATOM 848 O O . ARG A 1 109 ? 4.046 0.005 2.970 1.00 92.31 109 ARG A O 1
ATOM 855 N N . ALA A 1 110 ? 5.578 1.078 4.209 1.00 89.38 110 ALA A N 1
ATOM 856 C CA . ALA A 1 110 ? 6.262 1.702 3.084 1.00 89.38 110 ALA A CA 1
ATOM 857 C C . ALA A 1 110 ? 7.438 0.821 2.651 1.00 89.38 110 ALA A C 1
ATOM 859 O O . ALA A 1 110 ? 8.221 0.374 3.495 1.00 89.38 110 ALA A O 1
ATOM 860 N N . VAL A 1 111 ? 7.554 0.591 1.348 1.00 87.44 111 VAL A N 1
ATOM 861 C CA . VAL A 1 111 ? 8.708 -0.015 0.688 1.00 87.44 111 VAL A CA 1
ATOM 862 C C . VAL A 1 111 ? 9.333 1.060 -0.188 1.00 87.44 111 VAL A C 1
ATOM 864 O O . VAL A 1 111 ? 8.679 1.622 -1.067 1.00 87.44 111 VAL A O 1
ATOM 867 N N . GLU A 1 112 ? 10.602 1.354 0.072 1.00 82.81 112 GLU A N 1
ATOM 868 C CA . GLU A 1 112 ? 11.376 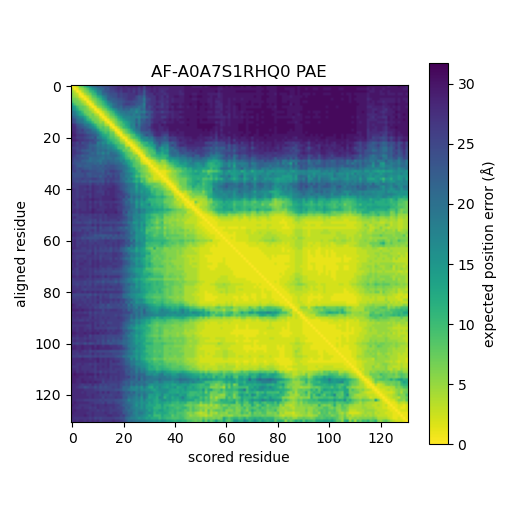2.274 -0.752 1.00 82.81 112 GLU A CA 1
ATOM 869 C C . GLU A 1 112 ? 11.857 1.534 -1.999 1.00 82.81 112 GLU A C 1
ATOM 871 O O . GLU A 1 112 ? 12.600 0.556 -1.909 1.00 82.81 112 GLU A O 1
ATOM 876 N N . THR A 1 113 ? 11.405 1.974 -3.171 1.00 73.75 113 THR A N 1
ATOM 877 C CA . THR A 1 113 ? 11.690 1.284 -4.439 1.00 73.75 113 THR A CA 1
ATOM 878 C C . THR A 1 113 ? 12.970 1.761 -5.120 1.00 73.75 113 THR A C 1
ATOM 880 O O . THR A 1 113 ? 13.398 1.170 -6.113 1.00 73.75 113 THR A O 1
ATOM 883 N N . GLY A 1 114 ? 13.551 2.868 -4.648 1.00 70.88 114 GLY A N 1
ATOM 884 C CA . GLY A 1 114 ? 14.580 3.602 -5.379 1.00 70.88 114 GLY A CA 1
ATOM 885 C C . GLY A 1 114 ? 14.047 4.198 -6.689 1.00 70.88 114 GLY A C 1
ATOM 886 O O . GLY A 1 114 ? 12.850 4.150 -6.978 1.00 70.88 114 GLY A O 1
ATOM 887 N N . GLY A 1 115 ? 14.947 4.752 -7.510 1.00 70.81 115 GLY A N 1
ATOM 888 C CA . GLY A 1 115 ? 14.625 5.548 -8.709 1.00 70.81 115 GLY A CA 1
ATOM 889 C C . GLY A 1 115 ? 13.891 4.831 -9.854 1.00 70.81 115 GLY A C 1
ATOM 890 O O . GLY A 1 115 ? 13.509 5.484 -10.823 1.00 70.81 115 GLY A O 1
ATOM 891 N N . CYS A 1 116 ? 13.673 3.517 -9.764 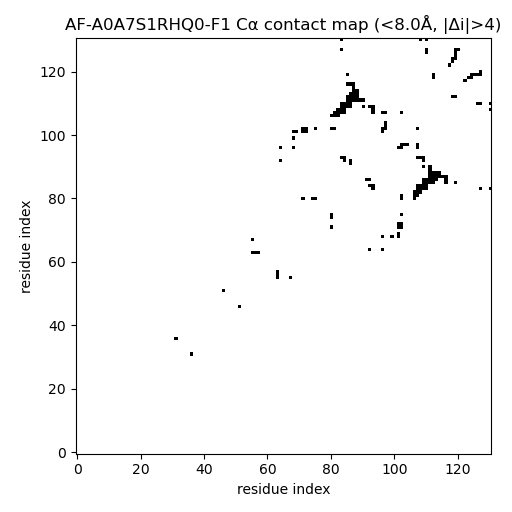1.00 74.94 116 CYS A N 1
ATOM 892 C CA . CYS A 1 116 ? 13.059 2.703 -10.815 1.00 74.94 116 CYS A CA 1
ATOM 893 C C . CYS A 1 116 ? 11.750 2.056 -10.319 1.00 74.94 116 CYS A C 1
ATOM 895 O O . CYS A 1 116 ? 11.714 0.849 -10.090 1.00 74.94 116 CYS A O 1
ATOM 897 N N . PRO A 1 117 ? 10.642 2.810 -10.186 1.00 69.00 117 PRO A N 1
ATOM 898 C CA . PRO A 1 117 ? 9.386 2.293 -9.631 1.00 69.00 117 PRO A CA 1
ATOM 899 C C . PRO A 1 117 ? 8.785 1.133 -10.437 1.00 69.00 117 PRO A C 1
ATOM 901 O O . PRO A 1 117 ? 8.097 0.294 -9.869 1.00 69.00 117 PRO A O 1
ATOM 904 N N . HIS A 1 118 ? 9.058 1.051 -11.745 1.00 73.38 118 HIS A N 1
ATOM 905 C CA . HIS A 1 118 ? 8.633 -0.086 -12.568 1.00 73.38 118 HIS A CA 1
ATOM 906 C C . HIS A 1 118 ? 9.348 -1.387 -12.161 1.00 73.38 118 HIS A C 1
ATOM 908 O O . HIS A 1 118 ? 8.679 -2.414 -12.065 1.00 73.38 118 HIS A O 1
ATOM 914 N N . ALA A 1 119 ? 10.642 -1.306 -11.811 1.00 65.75 119 ALA A N 1
ATOM 915 C CA . ALA A 1 119 ? 11.460 -2.433 -11.353 1.00 65.75 119 ALA A CA 1
ATOM 916 C C . ALA A 1 119 ? 10.880 -3.098 -10.109 1.00 65.75 119 ALA A C 1
ATOM 918 O O . ALA A 1 119 ? 10.685 -4.308 -10.080 1.00 65.75 119 ALA A O 1
ATOM 919 N N . ALA A 1 120 ? 10.504 -2.293 -9.119 1.00 68.62 120 ALA A N 1
ATOM 920 C CA . ALA A 1 120 ? 10.031 -2.787 -7.829 1.00 68.62 120 ALA A CA 1
ATOM 921 C C . ALA A 1 120 ? 8.675 -3.523 -7.865 1.00 68.62 120 ALA A C 1
ATOM 923 O O . ALA A 1 120 ? 8.260 -4.122 -6.869 1.00 68.62 120 ALA A O 1
ATOM 924 N N . ILE A 1 121 ? 7.955 -3.457 -8.991 1.00 72.00 121 ILE A N 1
ATOM 925 C CA . ILE A 1 121 ? 6.644 -4.102 -9.165 1.00 72.00 121 ILE A CA 1
ATOM 926 C C . ILE A 1 121 ? 6.597 -5.107 -10.324 1.00 72.00 121 ILE A C 1
ATOM 928 O O . ILE A 1 121 ? 5.571 -5.767 -10.499 1.00 72.00 121 ILE A O 1
ATOM 932 N N . ARG A 1 122 ? 7.661 -5.212 -11.129 1.00 74.19 122 ARG A N 1
ATOM 933 C CA . ARG A 1 122 ? 7.735 -6.121 -12.283 1.00 74.19 122 ARG A CA 1
ATOM 934 C C . ARG A 1 122 ? 8.980 -6.995 -12.229 1.00 74.19 122 ARG A C 1
ATOM 936 O O . ARG A 1 122 ? 8.842 -8.212 -12.203 1.00 74.19 122 ARG A O 1
ATOM 943 N N . GLU A 1 123 ? 10.160 -6.387 -12.206 1.00 75.69 123 GLU A N 1
ATOM 944 C CA . GLU A 1 123 ? 11.435 -7.100 -12.291 1.00 75.69 123 GLU A CA 1
ATOM 945 C C . GLU A 1 123 ? 11.917 -7.663 -10.937 1.00 75.69 123 GLU A C 1
ATOM 947 O O . GLU A 1 123 ? 12.368 -8.806 -10.891 1.00 75.69 123 GLU A O 1
ATOM 952 N N . ASP A 1 124 ? 11.781 -6.918 -9.835 1.00 77.38 124 ASP A N 1
ATOM 953 C CA . ASP A 1 124 ? 12.113 -7.370 -8.476 1.00 77.38 124 ASP A CA 1
ATOM 954 C C . ASP A 1 124 ? 11.031 -6.945 -7.476 1.00 77.38 124 ASP A C 1
ATOM 956 O O . ASP A 1 124 ? 10.974 -5.809 -7.010 1.00 77.38 124 ASP A O 1
ATOM 960 N N . ILE A 1 125 ? 10.165 -7.895 -7.124 1.00 80.62 125 ILE A N 1
ATOM 961 C CA . ILE A 1 125 ? 9.057 -7.675 -6.187 1.00 80.62 125 ILE A CA 1
ATOM 962 C C . ILE A 1 125 ? 9.387 -8.094 -4.751 1.00 80.62 125 ILE A C 1
ATOM 964 O O . ILE A 1 125 ? 8.496 -8.083 -3.901 1.00 80.62 125 ILE A O 1
ATOM 968 N N . THR A 1 126 ? 10.632 -8.476 -4.455 1.00 81.25 126 THR A N 1
ATOM 969 C CA . THR A 1 126 ? 11.016 -9.096 -3.174 1.00 81.25 126 THR A CA 1
ATOM 970 C C . THR A 1 126 ? 10.642 -8.223 -1.978 1.00 81.25 126 THR A C 1
ATOM 972 O O . THR A 1 126 ? 10.080 -8.723 -1.004 1.00 81.25 126 THR A O 1
ATOM 975 N N . GLY A 1 127 ? 10.845 -6.905 -2.080 1.00 78.50 127 GLY A N 1
ATOM 976 C CA . GLY A 1 127 ? 10.457 -5.953 -1.035 1.00 78.50 127 GLY A CA 1
ATOM 977 C C . GLY A 1 127 ? 8.960 -5.986 -0.715 1.00 78.50 127 GLY A C 1
ATOM 978 O O . GLY A 1 127 ? 8.586 -5.959 0.451 1.00 78.50 127 GLY A O 1
ATOM 979 N N . ASN A 1 128 ? 8.108 -6.142 -1.732 1.00 76.81 128 ASN A N 1
ATOM 980 C CA . ASN A 1 128 ? 6.660 -6.278 -1.562 1.00 76.81 128 ASN A CA 1
ATOM 981 C C . ASN A 1 128 ? 6.252 -7.649 -0.990 1.00 76.81 128 ASN A C 1
ATOM 983 O O . ASN A 1 128 ? 5.179 -7.766 -0.407 1.00 76.81 128 ASN A O 1
ATOM 987 N N . LEU A 1 129 ? 7.070 -8.692 -1.173 1.00 80.06 129 LEU A N 1
ATOM 988 C CA . LEU A 1 129 ? 6.805 -10.037 -0.646 1.00 80.06 129 LEU A CA 1
ATOM 989 C C . LEU A 1 129 ? 7.201 -10.194 0.825 1.00 80.06 129 LEU A C 1
ATOM 991 O O . LEU A 1 129 ? 6.587 -10.984 1.535 1.00 80.06 129 LEU A O 1
ATOM 995 N N . LEU A 1 130 ? 8.237 -9.471 1.254 1.00 81.50 130 LEU A N 1
ATOM 996 C CA . LEU A 1 130 ? 8.743 -9.463 2.631 1.00 81.50 130 LEU A CA 1
ATOM 997 C C . LEU A 1 130 ? 8.066 -8.400 3.515 1.00 81.50 130 LEU A C 1
ATOM 999 O O . LEU A 1 130 ? 8.349 -8.320 4.718 1.00 81.50 130 LEU A O 1
ATOM 1003 N N . ALA A 1 131 ? 7.244 -7.544 2.904 1.00 74.50 131 ALA A N 1
ATOM 1004 C CA . ALA A 1 131 ? 6.510 -6.470 3.557 1.00 74.50 131 ALA A CA 1
ATOM 1005 C C . ALA A 1 131 ? 5.345 -7.003 4.397 1.00 74.50 131 ALA 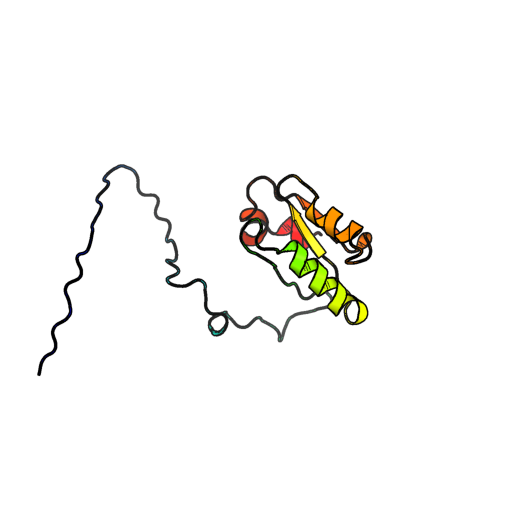A C 1
ATOM 1007 O O . ALA A 1 131 ? 5.298 -6.606 5.587 1.00 74.50 131 ALA A O 1
#

Secondary structure (DSSP, 8-state):
---PPP-----------S----------SSS--GGGSPPP-GGG--TTTS---------TTSSHHHHHHHHHHHHTTTS---EEEEESS--HHHHHHHHTTSS-GGGEEEEE-TT-TTGGGTT--HHHH--